Protein AF-A0A966PT07-F1 (afdb_monomer_lite)

Structure (mmCIF, N/CA/C/O backbone):
data_AF-A0A966PT07-F1
#
_entry.id   AF-A0A966PT07-F1
#
loop_
_atom_site.group_PDB
_atom_site.id
_atom_site.type_symbol
_atom_site.label_atom_id
_atom_site.label_alt_id
_atom_site.label_comp_id
_atom_site.label_asym_id
_atom_site.label_entity_id
_atom_site.label_seq_id
_atom_site.pdbx_PDB_ins_code
_atom_site.Cartn_x
_atom_site.Cartn_y
_atom_site.Cartn_z
_atom_site.occupancy
_atom_site.B_iso_or_equiv
_atom_site.auth_seq_id
_atom_site.auth_comp_id
_atom_site.auth_asym_id
_atom_site.auth_atom_id
_atom_site.pdbx_PDB_model_num
ATOM 1 N N . MET A 1 1 ? -2.434 9.164 -11.701 1.00 42.59 1 MET A N 1
ATOM 2 C CA . MET A 1 1 ? -2.532 7.823 -11.090 1.00 42.59 1 MET A CA 1
ATOM 3 C C . MET A 1 1 ? -1.887 7.969 -9.732 1.00 42.59 1 MET A C 1
ATOM 5 O O . MET A 1 1 ? -0.722 8.337 -9.677 1.00 42.59 1 MET A O 1
ATOM 9 N N . THR A 1 2 ? -2.675 7.971 -8.664 1.00 45.66 2 THR A N 1
ATOM 10 C CA . THR A 1 2 ? -2.175 8.383 -7.348 1.00 45.66 2 THR A CA 1
ATOM 11 C C . THR A 1 2 ? -1.447 7.222 -6.692 1.00 45.66 2 THR A C 1
ATOM 13 O O . THR A 1 2 ? -2.082 6.239 -6.318 1.00 45.66 2 THR A O 1
ATOM 16 N N . ASN A 1 3 ? -0.130 7.377 -6.529 1.00 75.00 3 ASN A N 1
ATOM 17 C CA . ASN A 1 3 ? 0.658 6.638 -5.543 1.00 75.00 3 ASN A CA 1
ATOM 18 C C . ASN A 1 3 ? -0.083 6.587 -4.194 1.00 75.00 3 ASN A C 1
ATOM 20 O O . ASN A 1 3 ? -0.822 7.518 -3.854 1.00 75.00 3 ASN A O 1
ATOM 24 N N . ALA A 1 4 ? 0.107 5.499 -3.441 1.00 85.62 4 ALA A N 1
ATOM 25 C CA . ALA A 1 4 ? -0.566 5.276 -2.162 1.00 85.62 4 ALA A CA 1
ATOM 26 C C . ALA A 1 4 ? -0.429 6.479 -1.207 1.00 85.62 4 ALA A C 1
ATOM 28 O O . ALA A 1 4 ? 0.658 7.034 -1.029 1.00 85.62 4 ALA A O 1
ATOM 29 N N . SER A 1 5 ? -1.539 6.878 -0.577 1.00 90.88 5 SER A N 1
ATOM 30 C CA . SER A 1 5 ? -1.549 7.982 0.388 1.00 90.88 5 SER A CA 1
ATOM 31 C C . SER A 1 5 ? -0.893 7.586 1.719 1.00 90.88 5 SER A C 1
ATOM 33 O O . SER A 1 5 ? -0.715 6.406 2.019 1.00 90.88 5 SER A O 1
ATOM 35 N N . ALA A 1 6 ? -0.587 8.563 2.581 1.00 91.88 6 ALA A N 1
ATOM 36 C CA . ALA A 1 6 ? -0.070 8.280 3.924 1.00 91.88 6 ALA A CA 1
ATOM 37 C C . ALA A 1 6 ? -1.031 7.408 4.760 1.00 91.88 6 ALA A C 1
ATOM 39 O O . ALA A 1 6 ? -0.582 6.541 5.511 1.00 91.88 6 ALA A O 1
ATOM 40 N N . GLN A 1 7 ? -2.345 7.595 4.587 1.00 92.81 7 GLN A N 1
ATOM 41 C CA . GLN A 1 7 ? -3.365 6.768 5.233 1.00 92.81 7 GLN A CA 1
ATOM 42 C C . GLN A 1 7 ? -3.348 5.333 4.693 1.00 92.81 7 GLN A C 1
ATOM 44 O O . GLN A 1 7 ? -3.465 4.387 5.468 1.00 92.81 7 GLN A O 1
ATOM 49 N N . ASP A 1 8 ? -3.130 5.158 3.388 1.00 93.00 8 ASP A N 1
ATOM 50 C CA . ASP A 1 8 ? -2.998 3.827 2.791 1.00 93.00 8 ASP A CA 1
ATOM 51 C C . ASP A 1 8 ? -1.754 3.105 3.297 1.00 93.00 8 ASP A C 1
ATOM 53 O O . ASP A 1 8 ? -1.820 1.925 3.622 1.00 93.00 8 ASP A O 1
ATOM 57 N N . ILE A 1 9 ? -0.627 3.808 3.427 1.00 93.38 9 ILE A N 1
ATOM 58 C CA . ILE A 1 9 ? 0.605 3.232 3.978 1.00 93.38 9 ILE A CA 1
ATOM 59 C C . ILE A 1 9 ? 0.384 2.776 5.422 1.00 93.38 9 ILE A C 1
ATOM 61 O O . ILE A 1 9 ? 0.794 1.668 5.774 1.00 93.38 9 ILE A O 1
ATOM 65 N N . ALA A 1 10 ? -0.269 3.597 6.250 1.00 95.38 10 ALA A N 1
ATOM 66 C CA . ALA A 1 10 ? -0.591 3.238 7.628 1.00 95.38 10 ALA A CA 1
ATOM 67 C C . ALA A 1 10 ? -1.490 1.996 7.677 1.00 95.38 10 ALA A C 1
ATOM 69 O O . ALA A 1 10 ? -1.153 1.014 8.338 1.00 95.38 10 ALA A O 1
ATOM 70 N N . ARG A 1 11 ? -2.573 1.991 6.895 1.00 95.44 11 ARG A N 1
ATOM 71 C CA . ARG A 1 11 ? -3.531 0.887 6.892 1.00 95.44 11 ARG A CA 1
ATOM 72 C C . ARG A 1 11 ? -2.934 -0.413 6.361 1.00 95.44 11 ARG A C 1
ATOM 74 O O . ARG A 1 11 ? -3.100 -1.467 6.964 1.00 95.44 11 ARG A O 1
ATOM 81 N N . VAL A 1 12 ? -2.177 -0.348 5.269 1.00 93.56 12 VAL A N 1
ATOM 82 C CA . VAL A 1 12 ? -1.468 -1.513 4.725 1.00 93.56 12 VAL A CA 1
ATOM 83 C C . VAL A 1 12 ? -0.421 -2.023 5.717 1.00 93.56 12 VAL A C 1
ATOM 85 O O . VAL A 1 12 ? -0.288 -3.233 5.858 1.00 93.56 12 VAL A O 1
ATOM 88 N N . THR A 1 13 ? 0.268 -1.141 6.453 1.00 95.00 13 THR A N 1
ATOM 89 C CA . THR A 1 13 ? 1.221 -1.539 7.508 1.00 95.00 13 THR A CA 1
ATOM 90 C C . THR A 1 13 ? 0.548 -2.364 8.604 1.00 95.00 13 THR A C 1
ATOM 92 O O . THR A 1 13 ? 1.105 -3.379 9.020 1.00 95.00 13 THR A O 1
ATOM 95 N N . GLU A 1 14 ? -0.649 -1.966 9.043 1.00 95.94 14 GLU A N 1
ATOM 96 C CA . GLU A 1 14 ? -1.445 -2.736 10.008 1.00 95.94 14 GLU A CA 1
ATOM 97 C C . GLU A 1 14 ? -1.840 -4.108 9.452 1.00 95.94 14 GLU A C 1
ATOM 99 O O . GLU A 1 14 ? -1.717 -5.112 10.150 1.00 95.94 14 GLU A O 1
ATOM 104 N N . LEU A 1 15 ? -2.272 -4.161 8.187 1.00 92.75 15 LEU A N 1
ATOM 105 C CA . LEU A 1 15 ? -2.734 -5.394 7.544 1.00 92.75 15 LEU A CA 1
ATOM 106 C C . LEU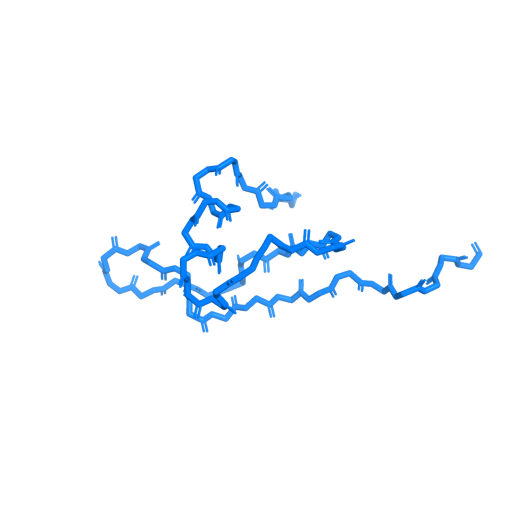 A 1 15 ? -1.602 -6.404 7.313 1.00 92.75 15 LEU A C 1
ATOM 108 O O . LEU A 1 15 ? -1.807 -7.602 7.493 1.00 92.75 15 LEU A O 1
ATOM 112 N N . ILE A 1 16 ? -0.411 -5.942 6.917 1.00 92.06 16 ILE A N 1
ATOM 113 C CA . ILE A 1 16 ? 0.735 -6.823 6.626 1.00 92.06 16 ILE A CA 1
ATOM 114 C C . ILE A 1 16 ? 1.677 -7.010 7.827 1.00 92.06 16 ILE A C 1
ATOM 116 O O . ILE A 1 16 ? 2.618 -7.799 7.744 1.00 92.06 16 ILE A O 1
ATOM 120 N N . GLY A 1 17 ? 1.469 -6.268 8.921 1.00 96.25 17 GLY A N 1
ATOM 121 C CA . GLY A 1 17 ? 2.264 -6.326 10.154 1.00 96.25 17 GLY A CA 1
ATOM 122 C C . GLY A 1 17 ? 3.664 -5.701 10.068 1.00 96.25 17 GLY A C 1
ATOM 123 O O . GLY A 1 17 ? 4.470 -5.856 10.984 1.00 96.25 17 GLY A O 1
ATOM 124 N N . ARG A 1 18 ? 3.990 -5.014 8.969 1.00 94.62 18 ARG A N 1
ATOM 125 C CA . ARG A 1 18 ? 5.278 -4.336 8.747 1.00 94.62 18 ARG A CA 1
ATOM 126 C C . ARG A 1 18 ? 5.122 -3.183 7.764 1.00 94.62 18 ARG A C 1
ATOM 128 O O . ARG A 1 18 ? 4.204 -3.183 6.954 1.00 94.62 18 ARG A O 1
ATOM 135 N N . LYS A 1 19 ? 6.037 -2.212 7.788 1.00 91.25 19 LYS A N 1
ATOM 136 C CA . LYS A 1 19 ? 6.008 -1.102 6.824 1.00 91.25 19 LYS A CA 1
ATOM 137 C C . LYS A 1 19 ? 6.313 -1.616 5.401 1.00 91.25 19 LYS A C 1
ATOM 139 O O . LYS A 1 19 ? 7.296 -2.348 5.248 1.00 91.25 19 LYS A O 1
ATOM 144 N N . PRO A 1 20 ? 5.537 -1.232 4.367 1.00 91.12 20 PRO A N 1
ATOM 145 C CA . PRO A 1 20 ? 5.877 -1.505 2.971 1.00 91.12 20 PRO A CA 1
ATOM 146 C C . PRO A 1 20 ? 7.284 -0.998 2.632 1.00 91.12 20 PRO A C 1
ATOM 148 O O . PRO A 1 20 ? 7.646 0.124 2.987 1.00 91.12 20 PRO A O 1
ATOM 151 N N . GLN A 1 21 ? 8.083 -1.836 1.969 1.00 88.88 21 GLN A N 1
ATOM 152 C CA . GLN A 1 21 ? 9.482 -1.533 1.630 1.00 88.88 21 GLN A CA 1
ATOM 153 C C . GLN A 1 21 ? 9.669 -1.038 0.189 1.00 88.88 21 GLN A C 1
ATOM 155 O O . GLN A 1 21 ? 10.770 -0.644 -0.177 1.00 88.88 21 GLN A O 1
ATOM 160 N N . GLY A 1 22 ? 8.606 -1.053 -0.615 1.00 88.12 22 GLY A N 1
ATOM 161 C CA . GLY A 1 22 ? 8.596 -0.566 -1.989 1.00 88.12 22 GLY A CA 1
ATOM 162 C C . GLY A 1 22 ? 7.331 0.230 -2.273 1.00 88.12 22 GLY A C 1
ATOM 163 O O . GLY A 1 22 ? 6.390 0.232 -1.473 1.00 88.12 22 GLY A O 1
ATOM 164 N N . GLU A 1 23 ? 7.325 0.914 -3.411 1.00 89.62 23 GLU A N 1
ATOM 165 C CA . GLU A 1 23 ? 6.140 1.619 -3.883 1.00 89.62 23 GLU A CA 1
ATOM 166 C C . GLU A 1 23 ? 5.018 0.632 -4.210 1.00 89.62 23 GLU A C 1
ATO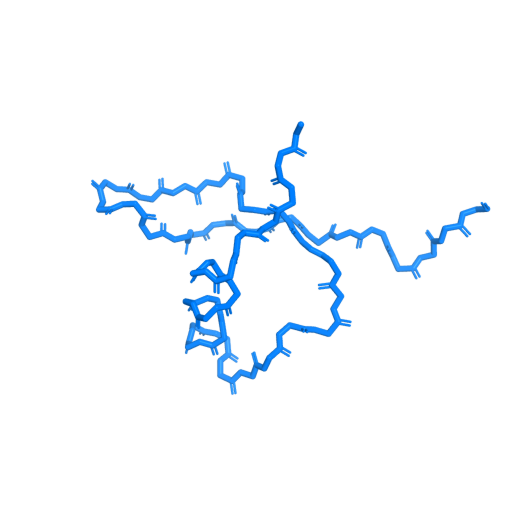M 168 O O . GLU A 1 23 ? 5.244 -0.502 -4.644 1.00 89.62 23 GLU A O 1
ATOM 173 N N . PHE A 1 24 ? 3.788 1.074 -3.990 1.00 91.19 24 PHE A N 1
ATOM 174 C CA . PHE A 1 24 ? 2.602 0.318 -4.342 1.00 91.19 24 PHE A CA 1
ATOM 175 C C . PHE A 1 24 ? 1.431 1.261 -4.614 1.00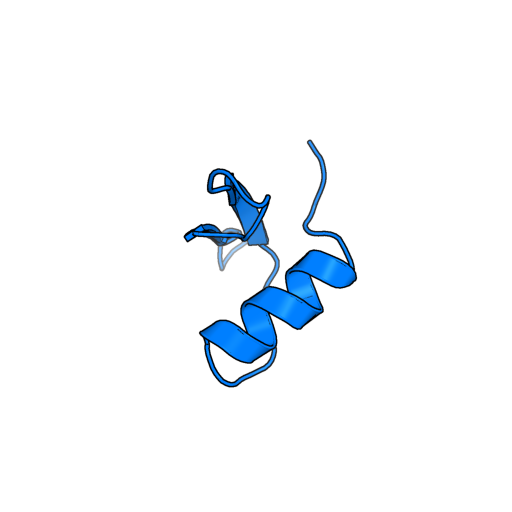 91.19 24 PHE A C 1
ATOM 177 O O . PHE A 1 24 ? 1.419 2.425 -4.204 1.00 91.19 24 PHE A O 1
ATOM 184 N N . GLU A 1 25 ? 0.421 0.719 -5.281 1.00 93.00 25 GLU A N 1
ATOM 185 C CA . GLU A 1 25 ? -0.853 1.371 -5.550 1.00 93.00 25 GLU A CA 1
ATOM 186 C C . GLU A 1 25 ? -1.991 0.536 -4.953 1.00 93.00 25 GLU A C 1
ATOM 188 O O . GLU A 1 25 ? -2.005 -0.691 -5.071 1.00 93.00 25 GLU A O 1
ATOM 193 N N . VAL A 1 26 ? -2.965 1.190 -4.316 1.00 93.12 26 VAL A N 1
ATOM 194 C CA . VAL A 1 26 ? -4.208 0.534 -3.889 1.00 93.12 26 VAL A CA 1
ATOM 195 C C . VAL A 1 26 ? -5.150 0.487 -5.086 1.00 93.12 26 VAL A C 1
ATOM 197 O O . VAL A 1 26 ? -5.718 1.506 -5.470 1.00 93.12 26 VAL A O 1
ATOM 200 N N . VAL A 1 27 ? -5.320 -0.697 -5.670 1.00 93.81 27 VAL A N 1
ATOM 201 C CA . VAL A 1 27 ? -6.124 -0.883 -6.891 1.00 93.81 27 VAL A CA 1
ATOM 202 C C . VAL A 1 27 ? -7.564 -1.300 -6.600 1.00 93.81 27 VAL A C 1
ATOM 204 O O . VAL A 1 27 ? -8.434 -1.121 -7.448 1.00 93.81 27 VAL A O 1
ATOM 207 N N . VAL A 1 28 ? -7.840 -1.829 -5.401 1.00 93.50 28 VAL A N 1
ATOM 208 C CA . VAL A 1 28 ? -9.197 -2.180 -4.959 1.00 93.50 28 VAL A CA 1
ATOM 209 C C . VAL A 1 28 ? -9.399 -1.786 -3.500 1.00 93.50 28 VAL A C 1
ATOM 211 O O . VAL A 1 28 ? -8.555 -2.068 -2.643 1.00 93.50 28 VAL A O 1
ATOM 21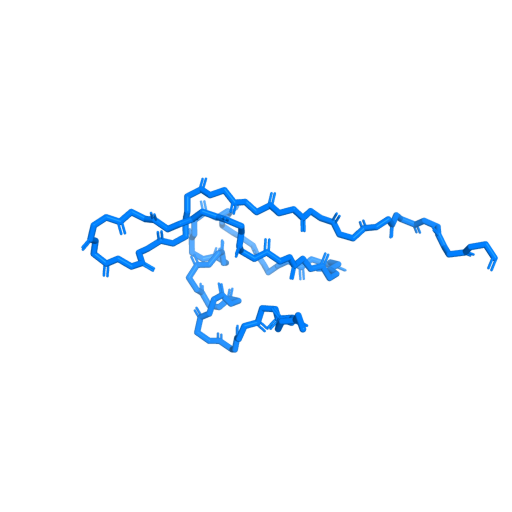4 N N . ARG A 1 29 ? -10.559 -1.183 -3.231 1.00 94.94 29 ARG A N 1
ATOM 215 C CA . ARG A 1 29 ? -11.079 -0.903 -1.891 1.00 94.94 29 ARG A CA 1
ATOM 216 C C . ARG A 1 29 ? -12.411 -1.610 -1.679 1.00 94.94 29 ARG A C 1
ATOM 218 O O . ARG A 1 29 ? -13.143 -1.845 -2.642 1.00 94.94 29 ARG A O 1
ATOM 225 N N . ASP A 1 30 ? -12.718 -1.944 -0.434 1.00 94.19 30 ASP A N 1
ATOM 226 C CA . ASP A 1 30 ? -14.025 -2.481 -0.063 1.00 94.19 30 ASP A CA 1
ATOM 227 C C . ASP A 1 30 ? -15.093 -1.373 0.101 1.00 94.19 30 ASP A C 1
ATOM 229 O O . ASP A 1 30 ? -14.886 -0.207 -0.243 1.00 94.19 30 ASP A O 1
ATOM 233 N N . LYS A 1 31 ? -16.263 -1.739 0.640 1.00 95.25 31 LYS A N 1
ATOM 234 C CA . LYS A 1 31 ? -17.390 -0.816 0.858 1.00 95.25 31 LYS A CA 1
ATOM 235 C C . LYS A 1 31 ? -17.133 0.243 1.936 1.00 95.25 31 LYS A C 1
ATOM 237 O O . LYS A 1 31 ? -17.862 1.230 1.968 1.00 95.25 31 LYS A O 1
ATOM 242 N N . THR A 1 32 ? -16.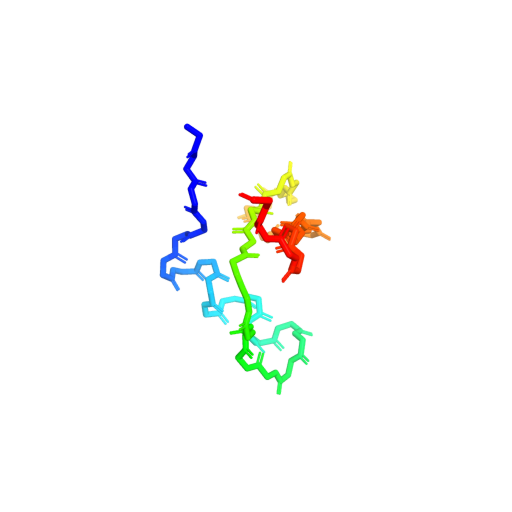166 0.035 2.827 1.00 92.12 32 THR A N 1
ATOM 243 C CA . THR A 1 32 ? -15.781 1.003 3.866 1.00 92.12 32 THR A CA 1
ATOM 244 C C . THR A 1 32 ? -14.616 1.884 3.405 1.00 92.12 32 THR A C 1
ATOM 246 O O . THR A 1 32 ? -14.320 2.890 4.046 1.00 92.12 32 THR A O 1
ATOM 249 N N . GLY A 1 33 ? -14.001 1.552 2.263 1.00 90.44 33 GLY A N 1
ATOM 250 C CA . GLY A 1 33 ? -12.843 2.243 1.703 1.00 90.44 33 GLY A CA 1
ATOM 251 C C . GLY A 1 33 ? -11.508 1.606 2.097 1.00 90.44 33 GLY A C 1
ATOM 252 O O . GLY A 1 33 ? -10.453 2.155 1.754 1.00 90.44 33 GLY A O 1
ATOM 253 N N . ASP A 1 34 ? -11.536 0.458 2.778 1.00 92.25 34 ASP A N 1
ATOM 254 C CA . ASP A 1 34 ? -10.342 -0.242 3.237 1.00 92.25 34 ASP A CA 1
ATOM 255 C C . ASP A 1 34 ? -9.603 -0.909 2.060 1.00 92.25 34 ASP A C 1
ATOM 257 O O . ASP A 1 34 ? -10.241 -1.477 1.164 1.00 92.25 34 ASP A O 1
ATOM 261 N N . PRO A 1 35 ? -8.258 -0.838 2.015 1.00 93.00 35 PRO A N 1
ATOM 262 C CA . PRO A 1 35 ? -7.473 -1.436 0.943 1.00 93.00 35 PRO A CA 1
ATOM 263 C C . PRO A 1 35 ? -7.508 -2.966 1.042 1.00 93.00 35 PRO A C 1
ATOM 265 O O . PRO A 1 35 ? -7.095 -3.541 2.047 1.00 93.00 35 PRO A O 1
ATOM 268 N N . VAL A 1 36 ? -7.952 -3.628 -0.031 1.00 93.62 36 VAL A N 1
ATOM 269 C CA . VAL A 1 36 ? -8.038 -5.103 -0.093 1.00 93.62 36 VAL A CA 1
ATOM 270 C C . VAL A 1 36 ? -7.130 -5.720 -1.151 1.00 93.62 36 VAL A C 1
ATOM 272 O O . VAL A 1 36 ? -6.750 -6.881 -1.031 1.00 93.62 36 VAL A O 1
ATOM 275 N N . VAL A 1 37 ? -6.742 -4.950 -2.172 1.00 89.88 37 VAL A N 1
ATOM 276 C CA . VAL A 1 37 ? -5.756 -5.376 -3.173 1.00 89.88 37 VAL A CA 1
ATOM 277 C C . VAL A 1 37 ? -4.777 -4.241 -3.429 1.00 89.88 37 VAL A C 1
ATOM 279 O O . VAL A 1 37 ? -5.175 -3.112 -3.733 1.00 89.88 37 VAL A O 1
ATOM 282 N N . VAL A 1 38 ? -3.490 -4.571 -3.351 1.00 91.38 38 VAL A N 1
ATOM 283 C CA . VAL A 1 38 ? -2.384 -3.672 -3.678 1.00 91.38 38 VAL A CA 1
ATOM 284 C C . VAL A 1 38 ? -1.606 -4.203 -4.875 1.00 91.38 38 VAL A C 1
ATOM 286 O O . VAL A 1 38 ? -1.390 -5.407 -5.011 1.00 91.38 38 VAL A O 1
ATOM 289 N N . LYS A 1 39 ? -1.173 -3.293 -5.743 1.00 91.12 39 LYS A N 1
ATOM 290 C CA . LYS A 1 39 ? -0.247 -3.566 -6.837 1.00 91.12 39 LYS A CA 1
ATOM 291 C C . LYS A 1 39 ? 1.124 -3.043 -6.438 1.00 91.12 39 LYS A C 1
ATOM 293 O O . LYS A 1 39 ? 1.289 -1.840 -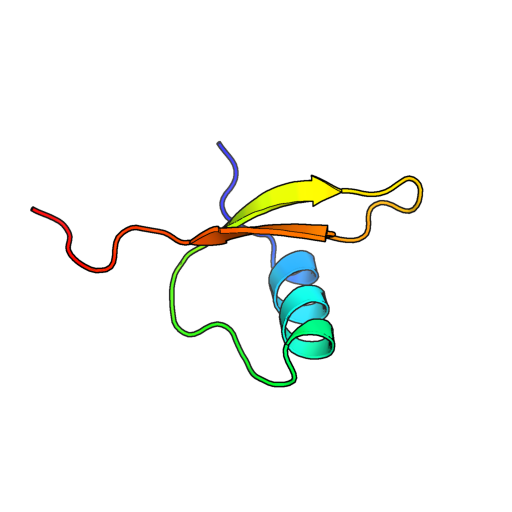6.260 1.00 91.12 39 LYS A O 1
ATOM 298 N N . ASN A 1 40 ? 2.099 -3.935 -6.319 1.00 90.62 40 ASN A N 1
ATOM 299 C CA . ASN A 1 40 ? 3.479 -3.540 -6.057 1.00 90.62 40 ASN A CA 1
ATOM 300 C C . ASN A 1 40 ? 4.094 -2.915 -7.312 1.00 90.62 40 ASN A C 1
ATOM 302 O O . ASN A 1 40 ? 3.819 -3.357 -8.433 1.00 90.62 40 ASN A O 1
ATOM 306 N N . ALA A 1 41 ? 4.940 -1.911 -7.116 1.00 87.62 41 ALA A N 1
ATOM 307 C CA . ALA A 1 41 ? 5.799 -1.417 -8.176 1.00 87.62 41 ALA A CA 1
ATOM 308 C C . ALA A 1 41 ? 6.814 -2.499 -8.606 1.00 87.62 41 ALA A C 1
ATOM 310 O O . ALA A 1 41 ? 7.117 -3.413 -7.826 1.00 87.62 41 ALA A O 1
ATOM 311 N N . PRO A 1 42 ? 7.338 -2.422 -9.843 1.00 84.31 42 PRO A N 1
ATOM 312 C CA . PRO A 1 42 ? 8.432 -3.277 -10.289 1.00 84.31 42 PRO A CA 1
ATOM 313 C C . PRO A 1 42 ? 9.644 -3.173 -9.354 1.00 84.31 42 PRO A C 1
ATOM 315 O O . PRO A 1 42 ? 9.947 -2.106 -8.828 1.00 84.31 42 PRO A O 1
ATOM 318 N N . LEU A 1 43 ? 10.346 -4.292 -9.152 1.00 76.06 43 LEU A N 1
ATOM 319 C CA . LEU A 1 43 ? 11.555 -4.333 -8.316 1.00 76.06 43 LEU A CA 1
ATOM 320 C C . LEU A 1 43 ? 12.795 -3.786 -9.036 1.00 76.06 43 LEU A C 1
ATOM 322 O O . LEU A 1 43 ? 13.712 -3.303 -8.378 1.00 76.06 43 LEU A O 1
ATOM 326 N N . LEU A 1 44 ? 12.829 -3.878 -10.367 1.00 76.25 44 LEU A N 1
ATOM 327 C CA . LEU A 1 44 ? 13.836 -3.243 -11.209 1.00 76.25 44 LEU A CA 1
ATOM 328 C C . LEU A 1 44 ? 13.161 -2.175 -12.066 1.00 76.25 44 LEU A C 1
ATOM 330 O O . LEU A 1 44 ? 12.084 -2.415 -12.611 1.00 76.25 44 LEU A O 1
ATOM 334 N N . PHE A 1 45 ? 13.818 -1.024 -12.156 1.00 64.38 45 PHE A N 1
ATOM 335 C CA . PHE A 1 45 ? 13.542 0.006 -13.147 1.00 64.38 45 PHE A CA 1
ATOM 336 C C . PHE A 1 45 ? 14.621 -0.132 -14.222 1.00 64.38 45 PHE A C 1
ATOM 338 O O . PHE A 1 45 ? 15.803 -0.147 -13.875 1.00 64.38 45 PHE A O 1
ATOM 345 N N . ASP A 1 46 ? 14.211 -0.326 -15.470 1.00 60.47 46 ASP A N 1
ATOM 346 C CA . ASP A 1 46 ? 15.089 -0.472 -16.638 1.00 60.47 46 ASP A CA 1
ATOM 347 C C . ASP A 1 46 ? 15.986 0.762 -16.849 1.00 60.47 46 ASP A C 1
ATOM 349 O O . ASP A 1 46 ? 15.468 1.902 -16.752 1.00 60.47 46 ASP A O 1
#

Sequence (46 aa):
MTNASAQDIARVTELIGRKPQGEFEVVVRDKTGDPVVVKNAPLLFD

Secondary structure (DSSP, 8-state):
-----HHHHHHHHHHHTS---S-EEEEEE-TT--EEEEEEPPS---

Foldseek 3Di:
DDWDDPVLQVLVCVVVVHGDPATKDQPDADPVRRRDDIGGDDPDDD

Radius of gyration: 10.8 Å; chains: 1; bounding box: 32×15×27 Å

pLDDT: mean 87.68, std 11.94, range [42.59, 96.25]